Protein AF-A0AAE2ZYZ8-F1 (afdb_monomer_lite)

InterPro domains:
  IPR008490 Transposase InsH, N-terminal [PF05598] (15-59)

pLDDT: mean 82.17, std 11.08, range [43.5, 94.69]

Secondary structure (DSSP, 8-state):
----------S-------TT-HHHHHHHHHHHS-GGGGGGGS-SSS--SS-GGGGG---

Sequence (59 aa):
MRHFAQLTLPIETSVRIPQNDISRYVNEIVETIPDSEFDEFRHHRGATSYHPKMMLKII

Organism: Staphylococcus aureus (NCBI:txid1280)

Foldseek 3Di:
DDDDPPDDDDPDPDDDDPPPCVQVVQLVVLVPDDLVVQPVVADPPDHDPDRPSVVSHDD

Structure (mmCIF, N/CA/C/O backbone):
data_AF-A0AAE2ZYZ8-F1
#
_entry.id   AF-A0AAE2ZYZ8-F1
#
loop_
_atom_site.group_PDB
_atom_site.id
_atom_site.type_symbol
_atom_site.label_atom_id
_atom_site.label_alt_id
_atom_site.label_comp_id
_atom_site.label_asym_id
_atom_site.label_entity_id
_atom_site.label_seq_id
_atom_site.pdbx_PDB_ins_code
_atom_site.Cartn_x
_atom_site.Cartn_y
_atom_site.Cartn_z
_atom_site.occupancy
_atom_site.B_iso_or_equiv
_atom_site.auth_seq_id
_atom_site.auth_comp_id
_atom_site.auth_asym_id
_atom_site.auth_atom_id
_atom_site.pdbx_PDB_model_num
ATOM 1 N N . MET A 1 1 ? -3.880 -12.720 -28.653 1.00 43.50 1 MET A N 1
ATOM 2 C CA . MET A 1 1 ? -5.139 -12.339 -27.976 1.00 43.50 1 MET A CA 1
ATOM 3 C C . MET A 1 1 ? -4.758 -11.733 -26.633 1.00 43.50 1 MET A C 1
ATOM 5 O O . MET A 1 1 ? -4.084 -12.411 -25.873 1.00 43.50 1 MET A O 1
ATOM 9 N N . ARG A 1 2 ? -5.045 -10.449 -26.380 1.00 52.06 2 ARG A N 1
ATOM 10 C CA . ARG A 1 2 ? -4.746 -9.820 -25.082 1.00 52.06 2 ARG A CA 1
ATOM 11 C C . ARG A 1 2 ? -5.943 -10.061 -24.163 1.00 52.06 2 ARG A C 1
ATOM 13 O O . ARG A 1 2 ? -7.041 -9.625 -24.493 1.00 52.06 2 ARG A O 1
ATOM 20 N N . HIS A 1 3 ? -5.745 -10.792 -23.070 1.00 51.25 3 HIS A N 1
ATOM 21 C CA . HIS A 1 3 ? -6.754 -10.926 -22.021 1.00 51.25 3 HIS A CA 1
ATOM 22 C C . HIS A 1 3 ? -6.937 -9.555 -21.361 1.00 51.25 3 HIS A C 1
ATOM 24 O O . HIS A 1 3 ? -6.012 -9.043 -20.738 1.00 51.25 3 HIS A O 1
ATOM 30 N N . PHE A 1 4 ? -8.113 -8.951 -21.517 1.00 64.00 4 PHE A N 1
ATOM 31 C CA . PHE A 1 4 ? -8.533 -7.853 -20.655 1.00 64.00 4 PHE A CA 1
ATOM 32 C C . PHE A 1 4 ? -8.961 -8.481 -19.329 1.00 64.00 4 PHE A C 1
ATOM 34 O O . PHE A 1 4 ? -9.980 -9.168 -19.267 1.00 64.00 4 PHE A O 1
ATOM 41 N N . ALA A 1 5 ? -8.160 -8.303 -18.281 1.00 69.00 5 ALA A N 1
ATOM 42 C CA . ALA A 1 5 ? -8.615 -8.596 -16.932 1.00 69.00 5 ALA A CA 1
ATOM 43 C C . ALA A 1 5 ? -9.676 -7.546 -16.582 1.00 69.00 5 ALA A C 1
ATOM 45 O O . ALA A 1 5 ? -9.368 -6.364 -16.434 1.00 69.00 5 ALA A O 1
ATOM 46 N N . GLN A 1 6 ? -10.942 -7.952 -16.529 1.00 73.69 6 GLN A N 1
ATOM 47 C CA . GLN A 1 6 ? -12.010 -7.066 -16.093 1.00 73.69 6 GLN A CA 1
ATOM 48 C C . GLN A 1 6 ? -11.857 -6.820 -14.589 1.00 73.69 6 GLN A C 1
ATOM 50 O O . GLN A 1 6 ? -12.078 -7.716 -13.776 1.00 73.69 6 GLN A O 1
ATOM 55 N N . LEU A 1 7 ? -11.459 -5.600 -14.227 1.00 72.88 7 LE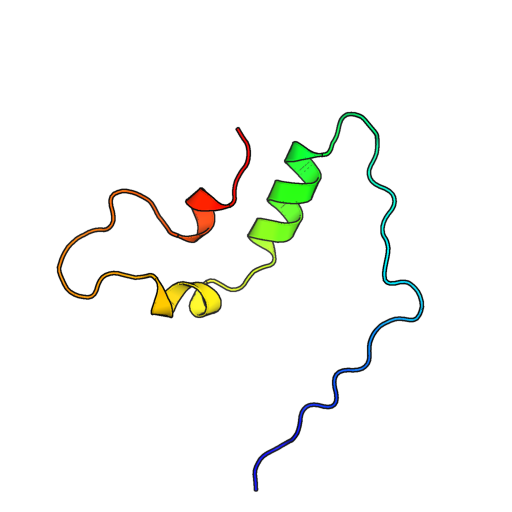U A N 1
ATOM 56 C CA . LEU A 1 7 ? -11.403 -5.145 -12.841 1.00 72.88 7 LEU A CA 1
ATOM 57 C C . LEU A 1 7 ? -12.831 -5.052 -12.295 1.00 72.88 7 LEU A C 1
ATOM 59 O O . LEU A 1 7 ? -13.583 -4.141 -12.636 1.00 72.88 7 LEU A O 1
ATOM 63 N N . THR A 1 8 ? -13.211 -6.022 -11.467 1.00 72.19 8 THR A N 1
ATOM 64 C CA . THR A 1 8 ? -14.452 -5.967 -10.691 1.00 72.19 8 THR A CA 1
ATOM 65 C C . THR A 1 8 ? -14.118 -5.340 -9.345 1.00 72.19 8 THR A C 1
ATOM 67 O O . THR A 1 8 ? -13.404 -5.946 -8.547 1.00 72.19 8 THR A O 1
ATOM 70 N N . LEU A 1 9 ? -14.583 -4.113 -9.109 1.00 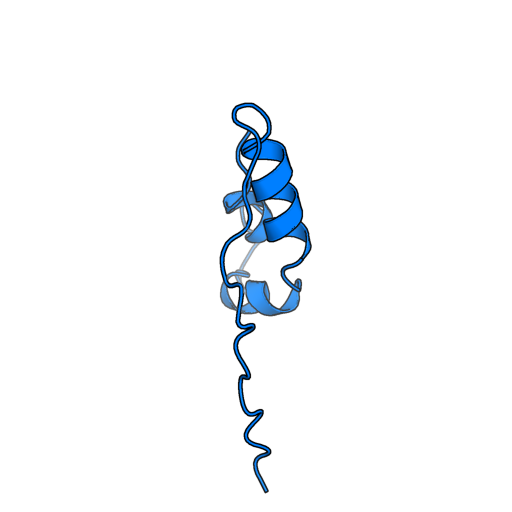76.12 9 LEU A N 1
ATOM 71 C CA . LEU A 1 9 ? -14.413 -3.455 -7.814 1.00 76.12 9 LEU A CA 1
ATOM 72 C C . LEU A 1 9 ? -15.440 -4.019 -6.815 1.00 76.12 9 LEU A C 1
ATOM 74 O O . LEU A 1 9 ? -16.615 -4.139 -7.174 1.00 76.12 9 LEU A O 1
ATOM 78 N N . PRO A 1 10 ? -15.034 -4.371 -5.582 1.00 73.50 10 PRO A N 1
ATOM 79 C CA . PRO A 1 10 ? -15.965 -4.795 -4.541 1.00 73.50 10 PRO A CA 1
ATOM 80 C C . PRO A 1 10 ? -16.992 -3.702 -4.219 1.00 73.50 10 PRO A C 1
ATOM 82 O O . PRO A 1 10 ? -16.683 -2.515 -4.293 1.00 73.50 10 PRO A O 1
ATOM 85 N N . ILE A 1 11 ? -18.202 -4.105 -3.813 1.00 80.06 11 ILE A N 1
ATOM 86 C CA . ILE A 1 11 ? -19.271 -3.182 -3.383 1.00 80.06 11 ILE A CA 1
ATOM 87 C C . ILE A 1 11 ? -18.833 -2.357 -2.161 1.00 80.06 11 ILE A C 1
ATOM 89 O O . ILE A 1 11 ? -19.206 -1.192 -2.039 1.00 80.06 11 ILE A O 1
ATOM 93 N N . GLU A 1 12 ? -18.007 -2.933 -1.287 1.00 77.25 12 GLU A N 1
ATOM 94 C CA . GLU A 1 12 ? -17.375 -2.212 -0.184 1.00 77.25 12 GLU A CA 1
ATOM 95 C C . GLU A 1 12 ? -15.924 -1.877 -0.536 1.00 77.25 12 GLU A C 1
ATOM 97 O O . GLU A 1 12 ? -15.044 -2.735 -0.518 1.00 77.25 12 GLU A O 1
ATOM 102 N N . THR A 1 13 ? -15.667 -0.608 -0.855 1.00 74.94 13 THR A N 1
ATOM 103 C CA . THR A 1 13 ? -14.320 -0.104 -1.177 1.00 74.94 13 THR A CA 1
ATOM 104 C C . THR A 1 13 ? -13.631 0.566 0.012 1.00 74.94 13 THR A C 1
ATOM 106 O O . THR A 1 13 ? -12.550 1.130 -0.143 1.00 74.94 13 THR A O 1
ATOM 109 N N . SER A 1 14 ? -14.260 0.571 1.190 1.00 77.62 14 SER A N 1
ATOM 110 C CA . SER A 1 14 ? -13.751 1.252 2.382 1.00 77.62 14 SER A CA 1
ATOM 111 C C . SER A 1 14 ? -13.586 0.288 3.546 1.00 77.62 14 SER A C 1
ATOM 113 O O . SER A 1 14 ? -14.528 -0.416 3.899 1.00 77.62 14 SER A O 1
ATOM 115 N N . VAL A 1 15 ? -12.433 0.344 4.208 1.00 79.62 15 VAL A N 1
ATOM 116 C CA . VAL A 1 15 ? -12.213 -0.282 5.515 1.00 79.62 15 VAL A CA 1
ATOM 117 C C . VAL A 1 15 ? -12.232 0.787 6.605 1.00 79.62 15 VAL A C 1
ATOM 119 O O . VAL A 1 15 ? -11.682 1.876 6.437 1.00 79.62 15 VAL A O 1
ATOM 122 N N . ARG A 1 16 ? -12.839 0.468 7.755 1.00 83.31 16 ARG A N 1
ATOM 123 C CA . ARG A 1 16 ? -12.716 1.286 8.968 1.00 83.31 16 ARG A CA 1
ATOM 124 C C . ARG A 1 16 ? -11.418 0.935 9.687 1.00 83.31 16 ARG A C 1
ATOM 126 O O . ARG A 1 16 ? -11.280 -0.172 10.197 1.00 83.31 16 ARG A O 1
ATOM 133 N N . ILE A 1 17 ? -10.503 1.896 9.759 1.00 83.50 17 ILE A N 1
ATOM 134 C CA . ILE A 1 17 ? -9.243 1.764 10.496 1.00 83.50 17 ILE A CA 1
ATOM 135 C C . ILE A 1 17 ? -9.460 2.285 11.928 1.00 83.50 17 ILE A C 1
ATOM 137 O O . ILE A 1 17 ? -9.984 3.393 12.089 1.00 83.50 17 ILE A O 1
ATOM 141 N N . PRO A 1 18 ? -9.087 1.529 12.977 1.00 84.12 18 PRO A N 1
ATOM 142 C CA . PRO A 1 18 ? -9.101 2.029 14.348 1.00 84.12 18 PRO A CA 1
ATOM 143 C C . PRO A 1 18 ? -8.185 3.250 14.520 1.00 84.12 18 PRO A C 1
ATOM 145 O O . PRO A 1 18 ? -7.111 3.329 13.926 1.00 84.12 18 PRO A O 1
ATOM 148 N N . GLN A 1 19 ? -8.585 4.197 15.373 1.00 78.50 19 GLN A N 1
ATOM 149 C CA . GLN A 1 19 ? -7.957 5.524 15.490 1.00 78.50 19 GLN A CA 1
ATOM 150 C C . GLN A 1 19 ? -6.447 5.501 15.807 1.00 78.50 19 GLN A C 1
ATOM 152 O O . GLN A 1 19 ? -5.736 6.423 15.419 1.00 78.50 19 GLN A O 1
ATOM 157 N N . ASN A 1 20 ? -5.950 4.448 16.460 1.00 82.00 20 ASN A N 1
ATOM 158 C CA . ASN A 1 20 ? -4.557 4.343 16.910 1.00 82.00 20 ASN A CA 1
ATOM 159 C C . ASN A 1 20 ? -3.727 3.309 16.126 1.00 82.00 20 ASN A C 1
ATOM 161 O O . ASN A 1 20 ? -2.605 3.016 16.522 1.00 82.00 20 ASN A O 1
ATOM 165 N N . ASP A 1 21 ? -4.255 2.760 15.025 1.00 84.88 21 ASP A N 1
ATOM 166 C CA . ASP A 1 21 ? -3.628 1.648 14.288 1.00 84.88 21 ASP A CA 1
ATOM 167 C C . ASP A 1 21 ? -3.269 2.001 12.832 1.00 84.88 21 ASP A C 1
ATOM 169 O O . ASP A 1 21 ? -2.998 1.118 12.017 1.00 84.88 21 ASP A O 1
ATOM 173 N N . ILE A 1 22 ? -3.233 3.294 12.486 1.00 87.88 22 ILE A N 1
ATOM 174 C CA . ILE A 1 22 ? -2.963 3.755 11.112 1.00 87.88 22 ILE A CA 1
ATOM 175 C C . ILE A 1 22 ? -1.610 3.243 10.598 1.00 87.88 22 ILE A C 1
ATOM 177 O O . ILE A 1 22 ? -1.539 2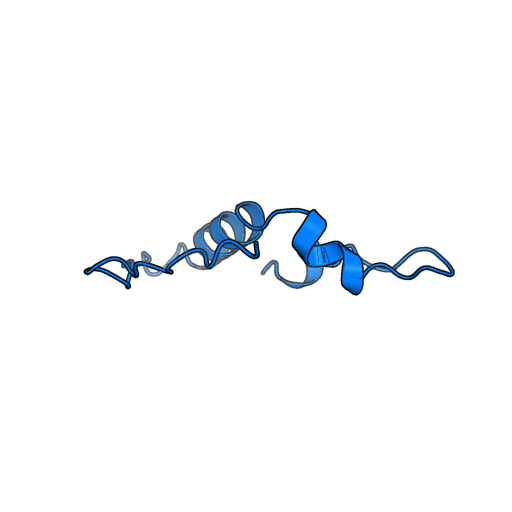.759 9.472 1.00 87.88 22 ILE A O 1
ATOM 181 N N . SER A 1 23 ? -0.546 3.293 11.407 1.00 89.88 23 SER A N 1
ATOM 182 C CA . SER A 1 23 ? 0.790 2.829 10.995 1.00 89.88 23 SER A CA 1
ATOM 183 C C . SER A 1 23 ? 0.827 1.325 10.713 1.00 89.88 23 SER A C 1
ATOM 185 O O . SER A 1 23 ? 1.416 0.903 9.718 1.00 89.88 23 SER A O 1
ATOM 187 N N . ARG A 1 24 ? 0.145 0.515 11.538 1.00 90.06 24 ARG A N 1
ATOM 188 C CA . ARG A 1 24 ? 0.001 -0.931 11.314 1.00 90.06 24 ARG A CA 1
ATOM 189 C C . ARG A 1 24 ? -0.737 -1.199 10.008 1.00 90.06 24 ARG A C 1
ATOM 191 O O . ARG A 1 24 ? -0.258 -1.984 9.199 1.00 90.06 24 ARG A O 1
ATOM 198 N N . TYR A 1 25 ? -1.851 -0.508 9.785 1.00 89.94 25 TYR A N 1
ATOM 199 C CA . TYR A 1 25 ? -2.666 -0.713 8.594 1.00 89.94 25 TYR A CA 1
ATOM 200 C C . TYR A 1 25 ? -1.945 -0.277 7.310 1.00 89.94 25 TYR A C 1
ATOM 202 O O . TYR A 1 25 ? -1.974 -0.985 6.307 1.00 89.94 25 TYR A O 1
ATOM 210 N N . VAL A 1 26 ? -1.222 0.848 7.344 1.00 89.94 26 VAL A N 1
ATOM 211 C CA . VAL A 1 26 ? -0.355 1.266 6.230 1.00 89.94 26 VAL A CA 1
ATOM 212 C C . VAL A 1 26 ? 0.733 0.225 5.974 1.00 89.94 26 VAL A C 1
ATOM 214 O O . VAL A 1 26 ? 0.959 -0.131 4.821 1.00 89.94 26 VAL A O 1
ATOM 217 N N . ASN A 1 27 ? 1.372 -0.309 7.019 1.00 92.19 27 ASN A N 1
ATOM 218 C CA . ASN A 1 27 ? 2.356 -1.376 6.857 1.00 92.19 27 ASN A CA 1
ATOM 219 C C . ASN A 1 27 ? 1.735 -2.622 6.206 1.00 92.19 27 ASN A C 1
ATOM 221 O O . ASN A 1 27 ? 2.312 -3.145 5.263 1.00 92.19 27 ASN A O 1
ATOM 225 N N . GLU A 1 28 ? 0.564 -3.070 6.661 1.00 91.75 28 GLU A N 1
ATOM 226 C CA . GLU A 1 28 ? -0.144 -4.216 6.076 1.00 91.75 28 GLU A CA 1
ATOM 227 C C . GLU A 1 28 ? -0.444 -4.003 4.589 1.00 91.75 28 GLU A C 1
ATOM 229 O O . GLU A 1 28 ? -0.117 -4.867 3.781 1.00 91.75 28 GLU A O 1
ATOM 234 N N . ILE A 1 29 ? -0.968 -2.835 4.198 1.00 91.19 29 ILE A N 1
ATOM 235 C CA . ILE A 1 29 ? -1.186 -2.507 2.780 1.00 91.19 29 ILE A CA 1
ATOM 236 C C . ILE A 1 29 ? 0.137 -2.547 2.008 1.00 91.19 29 ILE A C 1
ATOM 238 O O . ILE A 1 29 ? 0.209 -3.194 0.965 1.00 91.19 29 ILE A O 1
ATOM 242 N N . VAL A 1 30 ? 1.195 -1.906 2.508 1.00 93.56 30 VAL A N 1
ATOM 243 C CA . VAL A 1 30 ? 2.500 -1.875 1.826 1.00 93.56 30 VAL A CA 1
ATOM 244 C C . VAL A 1 30 ? 3.082 -3.282 1.641 1.00 93.56 30 VAL A C 1
ATOM 246 O O . VAL A 1 30 ? 3.678 -3.557 0.600 1.00 93.56 30 VAL A O 1
ATOM 249 N N . GLU A 1 31 ? 2.879 -4.189 2.600 1.00 94.06 31 GLU A N 1
ATOM 250 C CA . GLU A 1 31 ? 3.311 -5.589 2.489 1.00 94.06 31 GLU A CA 1
ATOM 251 C C . GLU A 1 31 ? 2.510 -6.396 1.455 1.00 94.06 31 GLU A C 1
ATOM 253 O O . GLU A 1 31 ? 3.046 -7.341 0.880 1.00 94.06 31 GLU A O 1
ATOM 258 N N . THR A 1 32 ? 1.258 -6.021 1.162 1.00 94.38 32 THR A N 1
ATOM 259 C CA . THR A 1 32 ? 0.459 -6.696 0.118 1.00 94.38 32 THR A CA 1
ATOM 260 C C . THR A 1 32 ? 0.903 -6.358 -1.308 1.00 94.38 32 THR A C 1
ATOM 262 O O . THR A 1 32 ? 0.525 -7.069 -2.239 1.00 94.38 32 THR A O 1
ATOM 265 N N . ILE A 1 33 ? 1.707 -5.303 -1.503 1.00 94.50 33 ILE A N 1
ATOM 266 C CA . ILE A 1 33 ? 2.187 -4.896 -2.829 1.00 94.50 33 ILE A CA 1
ATOM 267 C C . ILE A 1 33 ? 3.298 -5.863 -3.288 1.00 94.50 33 ILE A C 1
ATOM 269 O O . ILE A 1 33 ? 4.332 -5.972 -2.607 1.00 94.50 33 ILE A O 1
ATOM 273 N N . PRO A 1 34 ? 3.129 -6.547 -4.439 1.00 94.69 34 PRO A N 1
ATOM 274 C CA . PRO A 1 34 ? 4.151 -7.430 -4.993 1.00 94.69 34 PRO A CA 1
ATOM 275 C C . PRO A 1 34 ? 5.463 -6.690 -5.251 1.00 94.69 34 PRO A C 1
ATOM 277 O O . PRO A 1 34 ? 5.461 -5.546 -5.700 1.00 94.69 34 PRO A O 1
ATOM 280 N N . ASP A 1 35 ? 6.598 -7.355 -5.022 1.00 91.12 35 ASP A N 1
ATOM 281 C CA . ASP A 1 35 ? 7.913 -6.731 -5.229 1.00 91.12 35 ASP A CA 1
ATOM 282 C C . ASP A 1 35 ? 8.144 -6.287 -6.683 1.00 91.12 35 ASP A C 1
ATOM 284 O O . ASP A 1 35 ? 8.822 -5.286 -6.906 1.00 91.12 35 ASP A O 1
ATOM 288 N N . SER A 1 36 ? 7.525 -6.969 -7.653 1.00 93.25 36 SER A N 1
ATOM 289 C CA . SER A 1 36 ? 7.611 -6.634 -9.081 1.00 93.25 36 SER A CA 1
ATOM 290 C C . SER A 1 36 ? 7.040 -5.258 -9.419 1.00 93.25 36 SER A C 1
ATOM 292 O O . SER A 1 36 ? 7.522 -4.602 -10.336 1.00 93.25 36 SER A O 1
ATOM 294 N N . GLU A 1 37 ? 6.056 -4.777 -8.653 1.00 94.00 37 GLU A N 1
ATOM 295 C CA . GLU A 1 37 ? 5.502 -3.426 -8.827 1.00 94.00 37 GLU A CA 1
ATOM 296 C C . GLU A 1 37 ? 6.533 -2.338 -8.479 1.00 94.00 37 GLU A C 1
ATOM 298 O O . GLU A 1 37 ? 6.352 -1.168 -8.809 1.00 94.00 37 GLU A O 1
ATOM 303 N N . PHE A 1 38 ? 7.639 -2.710 -7.821 1.00 91.25 38 PHE A N 1
ATOM 304 C CA . PHE A 1 38 ? 8.722 -1.796 -7.485 1.00 91.25 38 PHE A CA 1
ATOM 305 C C . PHE A 1 38 ? 9.902 -1.836 -8.465 1.00 91.25 38 PHE A C 1
ATOM 307 O O . PHE A 1 38 ? 10.848 -1.061 -8.287 1.00 91.25 38 PHE A O 1
ATOM 314 N N . ASP A 1 39 ? 9.879 -2.710 -9.477 1.00 89.06 39 ASP A N 1
ATOM 315 C CA . ASP A 1 39 ? 11.014 -2.930 -10.382 1.00 89.06 39 ASP A CA 1
ATOM 316 C C . ASP A 1 39 ? 11.380 -1.674 -11.182 1.00 89.06 39 ASP A C 1
ATOM 318 O O . ASP A 1 39 ? 12.564 -1.381 -11.355 1.00 89.06 39 ASP A O 1
ATOM 322 N N . GLU A 1 40 ? 10.391 -0.865 -11.576 1.00 88.00 40 GLU A N 1
ATOM 323 C CA . GLU A 1 40 ? 10.613 0.407 -12.280 1.00 88.00 40 GLU A CA 1
ATOM 324 C C . GLU A 1 40 ? 11.407 1.429 -11.448 1.00 88.00 40 GLU A C 1
ATOM 326 O O . GLU A 1 40 ? 12.125 2.265 -11.999 1.00 88.00 40 GLU A O 1
ATOM 331 N N . PHE A 1 41 ? 11.329 1.346 -10.116 1.00 86.25 41 PHE A N 1
ATOM 332 C CA . PHE A 1 41 ? 12.036 2.249 -9.202 1.00 86.25 41 PHE A CA 1
ATOM 333 C C . PHE A 1 41 ? 13.433 1.744 -8.824 1.00 86.25 41 PHE A C 1
ATOM 335 O O . PHE A 1 41 ? 14.172 2.424 -8.102 1.00 86.25 41 PHE A O 1
ATOM 342 N N . ARG A 1 42 ? 13.827 0.548 -9.280 1.00 83.81 42 ARG A N 1
ATOM 343 C CA . ARG A 1 42 ? 15.169 0.020 -9.030 1.00 83.81 42 ARG A CA 1
ATOM 344 C C . ARG A 1 42 ? 16.161 0.699 -9.971 1.00 83.81 42 ARG A C 1
ATOM 346 O O . ARG A 1 42 ? 16.032 0.686 -11.195 1.00 83.81 42 ARG A O 1
ATOM 353 N N . HIS A 1 43 ? 17.205 1.288 -9.394 1.00 79.88 43 HIS A N 1
ATOM 354 C CA . HIS A 1 43 ? 18.276 1.869 -10.194 1.00 79.88 43 HIS A CA 1
ATOM 355 C C . HIS A 1 43 ? 19.087 0.755 -10.861 1.00 79.88 43 HIS A C 1
ATOM 357 O O . HIS A 1 43 ? 19.632 -0.126 -10.204 1.00 79.88 43 HIS A O 1
ATOM 363 N N . HIS A 1 44 ? 19.212 0.833 -12.185 1.00 72.75 44 HIS A N 1
ATOM 364 C CA . HIS A 1 44 ? 20.013 -0.105 -12.974 1.00 72.75 44 HIS A CA 1
ATOM 365 C C . HIS A 1 44 ? 21.524 0.142 -12.820 1.00 72.75 44 HIS A C 1
ATOM 367 O O . HIS A 1 44 ? 22.340 -0.698 -13.193 1.00 72.75 44 HIS A O 1
ATOM 373 N N . ARG A 1 45 ? 21.915 1.315 -12.299 1.00 72.38 45 ARG A N 1
ATOM 374 C CA . ARG A 1 45 ? 23.311 1.733 -12.127 1.00 72.38 45 ARG A CA 1
ATOM 375 C C . ARG A 1 45 ? 23.571 2.167 -10.686 1.00 72.38 45 ARG A C 1
ATOM 377 O O . ARG A 1 45 ? 23.510 3.350 -10.375 1.00 72.38 45 ARG A O 1
ATOM 384 N N . GLY A 1 46 ? 23.874 1.191 -9.832 1.00 72.06 46 GLY A N 1
ATOM 385 C CA . GLY A 1 46 ? 24.244 1.394 -8.427 1.00 72.06 46 GLY A CA 1
ATOM 386 C C . GLY A 1 46 ? 23.135 1.034 -7.435 1.00 72.06 46 GLY A C 1
ATOM 387 O O . GLY A 1 46 ? 21.974 0.878 -7.805 1.00 72.06 46 GLY A O 1
ATOM 388 N N . ALA A 1 47 ? 23.506 0.872 -6.164 1.00 72.12 47 ALA A N 1
ATOM 389 C CA . ALA A 1 47 ? 22.558 0.561 -5.100 1.00 72.12 47 ALA A CA 1
ATOM 390 C C . ALA A 1 47 ? 21.715 1.794 -4.740 1.00 72.12 47 ALA A C 1
ATOM 392 O O . ALA A 1 47 ? 22.241 2.892 -4.563 1.00 72.12 47 ALA A O 1
ATOM 393 N N . THR A 1 48 ? 20.404 1.606 -4.608 1.00 76.31 48 THR A N 1
ATOM 394 C CA . THR A 1 48 ? 19.489 2.621 -4.077 1.00 76.31 48 THR A CA 1
ATOM 395 C C . THR A 1 48 ? 19.781 2.858 -2.593 1.00 76.31 48 THR A C 1
ATOM 397 O O . THR A 1 48 ? 19.924 1.886 -1.853 1.00 76.31 48 THR A O 1
ATOM 400 N N . SER A 1 49 ? 19.787 4.111 -2.124 1.00 80.44 49 SER A N 1
ATOM 401 C CA . SER A 1 49 ? 19.958 4.415 -0.689 1.00 80.44 49 SER A CA 1
ATOM 402 C C . SER A 1 49 ? 18.874 3.786 0.196 1.00 80.44 49 SER A C 1
ATOM 404 O O . SER A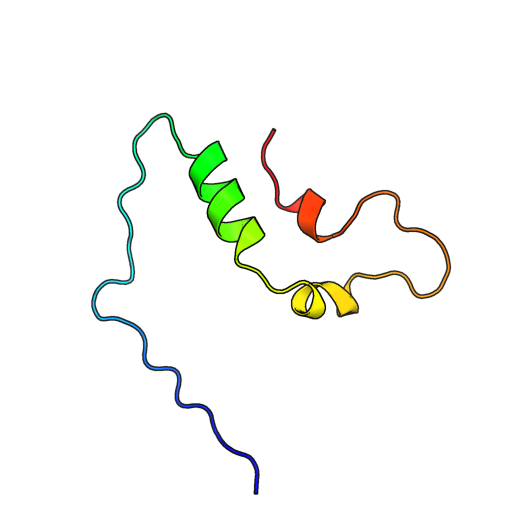 1 49 ? 19.130 3.488 1.357 1.00 80.44 49 SER A O 1
ATOM 406 N N . TYR A 1 50 ? 17.679 3.557 -0.358 1.00 84.69 50 TYR A N 1
ATOM 407 C CA . TYR A 1 50 ? 16.558 2.892 0.304 1.00 84.69 50 TYR A CA 1
ATOM 408 C C . TYR A 1 50 ? 15.841 1.959 -0.670 1.00 84.69 50 TYR A C 1
ATOM 410 O O . TYR A 1 50 ? 15.790 2.229 -1.869 1.00 84.69 50 TYR A O 1
ATOM 418 N N . HIS A 1 51 ? 15.258 0.876 -0.155 1.00 88.50 51 HIS A N 1
ATOM 419 C CA . HIS A 1 51 ? 14.390 0.015 -0.953 1.00 88.50 51 HIS A CA 1
ATOM 420 C C . HIS A 1 51 ? 13.082 0.763 -1.283 1.00 88.50 51 HIS A C 1
ATOM 422 O O . HIS A 1 51 ? 12.485 1.307 -0.352 1.00 88.50 51 HIS A O 1
ATOM 428 N N . PRO A 1 52 ? 12.581 0.766 -2.535 1.00 90.50 52 PRO A N 1
ATOM 429 C CA . PRO A 1 52 ? 11.376 1.520 -2.904 1.00 90.50 52 PRO A CA 1
ATOM 430 C C . PRO A 1 52 ? 10.157 1.220 -2.015 1.00 90.50 52 PRO A C 1
ATOM 432 O O . PRO A 1 52 ? 9.496 2.139 -1.544 1.00 90.50 52 PRO A O 1
ATOM 435 N N . LYS A 1 53 ? 9.936 -0.056 -1.662 1.00 92.06 53 LYS A N 1
ATOM 436 C CA . LYS A 1 53 ? 8.894 -0.468 -0.698 1.00 92.06 53 LYS A CA 1
ATOM 437 C C . LYS A 1 53 ? 9.019 0.221 0.671 1.00 92.06 53 LYS A C 1
ATOM 439 O O . LYS A 1 53 ? 8.017 0.578 1.280 1.00 92.06 53 LYS A O 1
ATOM 444 N N . MET A 1 54 ? 10.241 0.448 1.152 1.00 91.69 54 MET A N 1
ATOM 445 C CA . MET A 1 54 ? 10.476 1.075 2.458 1.00 91.69 54 MET A CA 1
ATOM 446 C C . MET A 1 54 ? 10.147 2.568 2.468 1.00 91.69 54 MET A C 1
ATOM 448 O O . MET A 1 54 ? 9.857 3.103 3.531 1.00 91.69 54 MET A O 1
ATOM 452 N N . MET A 1 55 ? 10.132 3.230 1.308 1.00 91.19 55 MET A N 1
ATOM 453 C CA . MET A 1 55 ? 9.758 4.645 1.203 1.00 91.19 55 MET A CA 1
ATOM 454 C C . MET A 1 55 ? 8.262 4.890 1.447 1.00 91.19 55 MET A C 1
ATOM 456 O O . MET A 1 55 ? 7.869 6.026 1.687 1.00 91.19 55 MET A O 1
ATOM 460 N N . LEU A 1 56 ? 7.434 3.840 1.392 1.00 91.88 56 LEU A N 1
ATOM 461 C CA . LEU A 1 56 ? 5.995 3.913 1.662 1.00 91.88 56 LEU A CA 1
ATOM 462 C C . LEU A 1 56 ? 5.645 3.682 3.139 1.00 91.88 56 LEU A C 1
ATOM 464 O O . LEU A 1 56 ? 4.504 3.906 3.541 1.00 91.88 56 LEU A O 1
ATOM 468 N N . LYS A 1 57 ? 6.595 3.199 3.947 1.00 89.94 57 LYS A N 1
ATOM 469 C CA . LYS A 1 57 ? 6.343 2.904 5.359 1.00 89.94 57 LYS A CA 1
ATOM 470 C C . LYS A 1 57 ? 6.329 4.183 6.195 1.00 89.94 57 LYS A C 1
ATOM 472 O O . LYS A 1 57 ? 7.108 5.101 5.960 1.00 89.94 57 LYS A O 1
ATOM 477 N N . ILE A 1 58 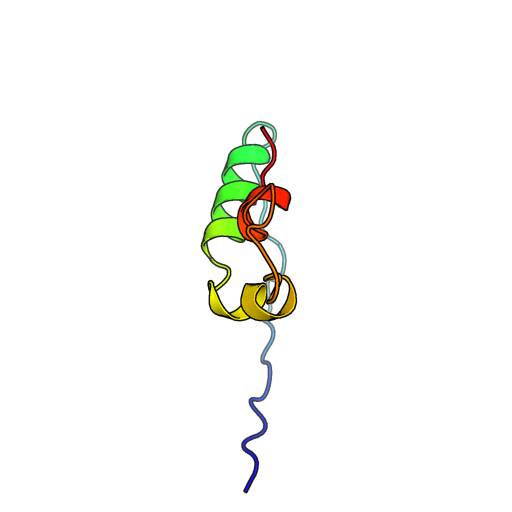? 5.467 4.201 7.209 1.00 84.38 58 ILE A N 1
ATOM 478 C CA . ILE A 1 58 ? 5.413 5.243 8.241 1.00 84.38 58 ILE A CA 1
ATOM 479 C C . ILE A 1 58 ? 6.085 4.675 9.496 1.00 84.38 58 ILE A C 1
ATOM 481 O O . ILE A 1 58 ? 5.730 3.571 9.917 1.00 84.38 58 ILE A O 1
ATOM 485 N N . ILE A 1 59 ? 7.061 5.404 10.049 1.00 72.62 59 ILE A N 1
ATOM 486 C CA . ILE A 1 59 ? 7.790 5.063 11.285 1.00 72.62 59 ILE A CA 1
ATOM 487 C C . ILE A 1 59 ? 7.193 5.843 12.453 1.00 72.62 59 ILE A C 1
ATOM 489 O O . ILE A 1 59 ? 6.946 7.056 12.264 1.00 72.62 59 ILE A O 1
#

Radius of gyration: 16.0 Å; chains: 1; bounding box: 44×18×45 Å

=== Feature glossary ===
A reading guide for the features in this record.

Start from the sequence.

  · Sequence gives the chain of amino acids in standard one-letter code (A=alanine, C=cysteine, …, Y=tyrosine), read N→C. It is the only feature that is directly encoded by the gene; all structural features are derived from the folded form of this sequence.

Fold it, and you get atomic coordinates and the backbone conformation that goes with them.

  · Structure coordinates are given as an mmCIF _atom_site loop: one row per atom with element, residue name, chain id, sequence number, and x/y/z position in Å. Only the four main-chain atoms per residue are included here; side chains are omitted to keep the record compact.

  · Backbone dihedral angles. Every residue except chain termini has a φ (preceding-C → N → Cα → C) and a ψ (N → Cα → C → next-N). They are reported in degrees following the IUPAC sign convention. Secondary structure is essentially a statement about which (φ, ψ) basin each residue occupies.

  · Eight-state secondary structure (DSSP): H is the canonical α-helix, G the tighter 3₁₀-helix, I the wider π-helix; E/B are β-structure, T and S are turns and bends, and '-' is everything else. DSSP derives these from the pattern of main-chain N–H···O=C hydrogen bonds, not from the sequence.

  · SS3 is a coarse helix/strand/coil call (letters a/b/c) made by the P-SEA algorithm from inter-Cα distances and dihedrals. It is less detailed than DSSP but needs only Cα positions.

Summarize the fold with a handful of shape descriptors and a per-residue structural alphabet.

  · Radius of gyration (Rg) is the root-mean-square distance of Cα atoms from their centroid — a single number for overall size and compactness. A globular domain of N residues has Rg ≈ 2.2·N^0.38 Å; an extended or disordered chain has a much larger Rg. The Cα contact count is the number of residue pairs whose Cα atoms are within 8 Å and are more than four positions apart in sequence — a standard proxy for tertiary packing density. The bounding box is the smallest axis-aligned box enclosing all Cα atoms.

  · 3Di is Foldseek's structural alphabet. Each residue is assigned one of twenty discrete states based on how its Cα sits relative to its spatial (not sequential) neighbors. Aligning 3Di strings finds structural homologs roughly as well as full 3D superposition, but orders of magnitude faster.

  · Solvent-accessible surface area (SASA) is the area in Å² traced out by the centre of a 1.4 Å probe sphere (a water molecule) rolled over the protein's van der Waals surface (Shrake–Rupley / Lee–Richards construction). Buried residues have near-zero SASA; fully exposed residues can exceed 200 Å². The total SASA scales roughly with the number of surface residues.

Ask how reliable the model is.

  · For AlphaFold models, the B-factor field carries pLDDT — the model's own estimate of local accuracy on a 0–100 scale. Regions with pLDDT<50 should be treated as essentially unmodeled; they often correspond to intrinsically disordered segments.

  · For experimental (PDB) structures, the B-factor (temperature factor) quantifies the positional spread of each atom in the crystal — a combination of thermal vibration and static disorder — in units of Å². High B-factors mark flexible loops or poorly resolved regions; low B-factors mark the rigid, well-ordered core.

  · Predicted Aligned Error (PAE) is an AlphaFold confidence matrix: entry (i, j) is the expected error in the position of residue j, in ångströms, when the prediction is superimposed on the true structure at residue i. Low PAE within a block of residues means that block is internally rigid and well-predicted; high PAE between two blocks means their relative placement is uncertain even if each block individually is confident.

Place it in context: what it resembles, what it is annotated as, and how it looks.

  · Structural nearest neighbors (via Foldseek easy-search vs the PDB). Reported per hit: target PDB id, E-value, and alignment TM-score. A TM-score above ~0.5 is the conventional threshold for 'same fold'.

  · Functional annotations link the protein to curated databases. InterPro entries identify conserved domains and families by matching the sequence against member-database signatures (Pfam, PROSITE, CDD, …). Gene Ontology (GO) terms describe molecular function, biological process, and cellular component in a controll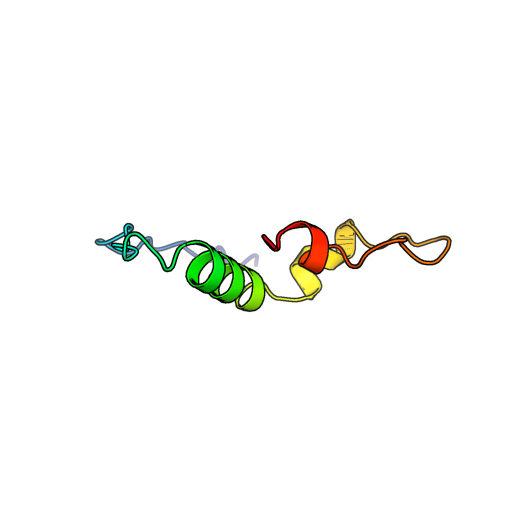ed vocabulary. CATH places the structure in a hierarchical fold classification (Class/Architecture/Topology/Homologous-superfamily). The organism is the source species.

  · The contact map is a binary N×N matrix image: pixel (i, j) is dark where Cα_i and Cα_j are within 8 Å and |i−j|>4. Because the |i−j|>4 filter removes local helical contacts, off-diagonal stripes parallel to the main diagonal indicate parallel β-sheets; stripes perpendicular to it indicate antiparallel β-sheets. The Ramachandran plot scatters every residue's (φ, ψ) pair against the sterically allowed regions. The PAE heatmap renders the predicted-aligned-error matrix.

  · Six rendered views show the 3D structure from the faces of a cube — i.e. along ±x, ±y, ±z. Rendering representation is drawn randomly per protein from cartoon (secondary-structure ribbons), sticks (backbone bonds), or molecular surface; coloring is either N→C rainbow (blue at the N-terminus through red at the C-terminus) or one color per chain.